Protein AF-A0A6C0CRV0-F1 (afdb_monomer_lite)

Sequence (173 aa):
MKLQSFLHDNVNLIEHYFCPTKHQINCSILQCGWTQLPKLPLHSFKNRLDQEIVEYCHRDLIYSYDCSNDAQRVYQKNWISDCINDAHYTVAFQEESLPIHRFPCTTEINEKRILNRIHYKINNRMFFIVEKEEDKWILYLKYQHVSNIDLDKMNEDWNQAFHQLSKTIYSSY

Radius of gyration: 16.4 Å; chains: 1; bounding box: 40×36×44 Å

Structure (mmCIF, N/CA/C/O backbone):
data_AF-A0A6C0CRV0-F1
#
_entry.id   AF-A0A6C0CRV0-F1
#
loop_
_atom_site.group_PDB
_atom_site.id
_atom_site.type_symbol
_atom_site.label_atom_id
_atom_site.label_alt_id
_atom_site.label_comp_id
_atom_site.label_asym_id
_atom_site.label_entity_id
_atom_site.label_seq_id
_atom_site.pdbx_PDB_ins_code
_atom_site.Cartn_x
_atom_site.Cartn_y
_atom_site.Cartn_z
_atom_site.occupancy
_atom_site.B_iso_or_equiv
_atom_site.auth_seq_id
_atom_site.auth_comp_id
_atom_site.auth_asym_id
_atom_site.auth_atom_id
_atom_site.pdbx_PDB_model_num
ATOM 1 N N . MET A 1 1 ? -0.071 -4.046 18.175 1.00 69.06 1 MET A N 1
ATOM 2 C CA . MET A 1 1 ? 0.433 -4.959 17.119 1.00 69.06 1 MET A CA 1
ATOM 3 C C . MET A 1 1 ? 1.943 -4.770 17.021 1.00 69.06 1 MET A C 1
ATOM 5 O O . MET A 1 1 ? 2.393 -3.647 17.195 1.00 69.06 1 MET A O 1
ATOM 9 N N . LYS A 1 2 ? 2.749 -5.817 16.808 1.00 75.75 2 LYS A N 1
ATOM 10 C CA . LYS A 1 2 ? 4.214 -5.656 16.715 1.00 75.75 2 LYS A CA 1
ATOM 11 C C . LYS A 1 2 ? 4.675 -5.829 15.271 1.00 75.75 2 LYS A C 1
ATOM 13 O O . LYS A 1 2 ? 4.527 -6.923 14.733 1.00 75.75 2 LYS A O 1
ATOM 18 N N . LEU A 1 3 ? 5.272 -4.795 14.674 1.00 80.06 3 LEU A N 1
ATOM 19 C CA . LEU A 1 3 ? 5.853 -4.875 13.326 1.00 80.06 3 LEU A CA 1
ATOM 20 C C . LEU A 1 3 ? 6.912 -5.973 13.244 1.00 80.06 3 LEU A C 1
ATOM 22 O O . LEU A 1 3 ? 6.945 -6.705 12.266 1.00 80.06 3 LEU A O 1
ATOM 26 N N . GLN A 1 4 ? 7.698 -6.146 14.312 1.00 80.69 4 GLN A N 1
ATOM 27 C CA . GLN A 1 4 ? 8.734 -7.182 14.433 1.00 80.69 4 GLN A CA 1
ATOM 28 C C . GLN A 1 4 ? 8.245 -8.588 14.063 1.00 80.69 4 GLN A C 1
ATOM 30 O O . GLN A 1 4 ? 9.016 -9.361 13.512 1.00 80.69 4 GLN A O 1
ATOM 35 N N . SER A 1 5 ? 6.973 -8.916 14.322 1.00 83.50 5 SER A N 1
ATOM 36 C CA . SER A 1 5 ? 6.428 -10.240 13.984 1.00 83.50 5 SER A CA 1
ATOM 37 C C . SER A 1 5 ? 6.319 -10.510 12.480 1.00 83.50 5 SER A C 1
ATOM 39 O O . SER A 1 5 ? 6.226 -11.665 12.089 1.00 83.50 5 SER A O 1
ATOM 41 N N . PHE A 1 6 ? 6.367 -9.462 11.655 1.00 82.81 6 PHE A N 1
ATOM 42 C CA . PHE A 1 6 ? 6.283 -9.530 10.195 1.00 82.81 6 PHE A CA 1
ATOM 43 C C . PHE A 1 6 ? 7.625 -9.261 9.509 1.00 82.81 6 PHE A C 1
ATOM 45 O O . PHE A 1 6 ? 7.722 -9.373 8.293 1.00 82.81 6 PHE A O 1
ATOM 52 N N . LEU A 1 7 ? 8.656 -8.874 10.262 1.00 82.56 7 LEU A N 1
ATOM 53 C CA . LEU A 1 7 ? 9.977 -8.569 9.722 1.00 82.56 7 LEU A CA 1
ATOM 54 C C . LEU A 1 7 ? 10.810 -9.852 9.664 1.00 82.56 7 LEU A C 1
ATOM 56 O O . LEU A 1 7 ? 11.630 -10.120 10.538 1.00 82.56 7 LEU A O 1
ATOM 60 N N . HIS A 1 8 ? 10.548 -10.660 8.639 1.00 75.88 8 HIS A N 1
ATOM 61 C CA . HIS A 1 8 ? 11.405 -11.774 8.232 1.00 75.88 8 HIS A CA 1
ATOM 62 C C . HIS A 1 8 ? 12.477 -11.300 7.240 1.00 75.88 8 HIS A C 1
ATOM 64 O O . HIS A 1 8 ? 12.409 -10.177 6.728 1.00 75.88 8 HIS A O 1
ATOM 70 N N . ASP A 1 9 ? 13.447 -12.166 6.933 1.00 70.12 9 ASP A N 1
ATOM 71 C CA . ASP A 1 9 ? 14.453 -11.890 5.907 1.00 70.12 9 ASP A CA 1
ATOM 72 C C . ASP A 1 9 ? 13.770 -11.492 4.584 1.00 70.12 9 ASP A C 1
ATOM 74 O O . ASP A 1 9 ? 12.866 -12.174 4.101 1.00 70.12 9 ASP A O 1
ATOM 78 N N . ASN A 1 10 ? 14.215 -10.371 4.007 1.00 85.12 10 ASN A N 1
ATOM 79 C CA . ASN A 1 10 ? 13.746 -9.763 2.750 1.00 85.12 10 ASN A CA 1
ATOM 80 C C . ASN A 1 10 ? 12.432 -8.958 2.789 1.00 85.12 10 ASN A C 1
ATOM 82 O O . ASN A 1 10 ? 12.078 -8.359 1.772 1.00 85.12 10 ASN A O 1
ATOM 86 N N . VAL A 1 11 ? 11.743 -8.849 3.930 1.00 92.06 11 VAL A N 1
ATOM 87 C CA . VAL A 1 11 ? 10.569 -7.962 4.042 1.00 92.06 11 VAL A CA 1
ATOM 88 C C . VAL A 1 11 ? 11.011 -6.500 4.035 1.00 92.06 11 VAL A C 1
ATOM 90 O O . VAL A 1 11 ? 11.769 -6.057 4.899 1.00 92.06 11 VAL A O 1
ATOM 93 N N . ASN A 1 12 ? 10.500 -5.717 3.086 1.00 94.12 12 ASN A N 1
ATOM 94 C CA . ASN A 1 12 ? 10.765 -4.276 3.004 1.00 94.12 12 ASN A CA 1
ATOM 95 C C . ASN A 1 12 ? 9.489 -3.418 2.958 1.00 94.12 12 ASN A C 1
ATOM 97 O O . ASN A 1 12 ? 9.569 -2.189 3.029 1.00 94.12 12 ASN A O 1
ATOM 101 N N . LEU A 1 13 ? 8.317 -4.051 2.895 1.00 95.50 13 LEU A N 1
ATOM 102 C CA . LEU A 1 13 ? 7.025 -3.387 2.850 1.00 95.50 13 LEU A CA 1
ATOM 103 C C . LEU A 1 13 ? 6.013 -4.140 3.715 1.00 95.50 13 LEU A C 1
ATOM 105 O O . LEU A 1 13 ? 5.835 -5.343 3.565 1.00 95.50 13 LEU A O 1
ATOM 109 N N . ILE A 1 14 ? 5.320 -3.415 4.590 1.0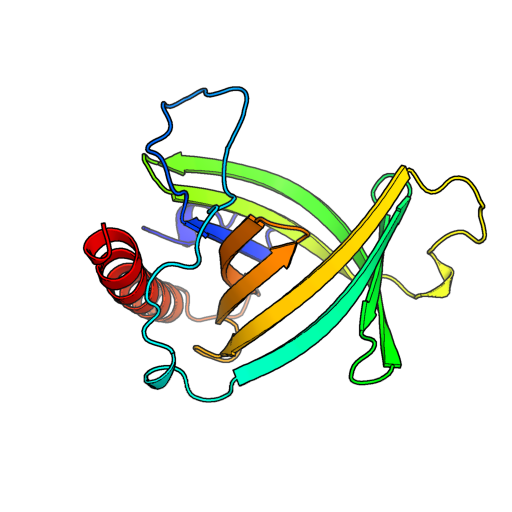0 95.69 14 ILE A N 1
ATOM 110 C CA . ILE A 1 14 ? 4.168 -3.919 5.342 1.00 95.69 14 ILE A CA 1
ATOM 111 C C . ILE A 1 14 ? 2.961 -3.036 5.024 1.00 95.69 14 ILE A C 1
ATOM 113 O O . ILE A 1 14 ? 3.038 -1.810 5.135 1.00 95.69 14 ILE A O 1
ATOM 117 N N . GLU A 1 15 ? 1.848 -3.658 4.651 1.00 95.88 15 GLU A N 1
ATOM 118 C CA . GLU A 1 15 ? 0.558 -3.007 4.422 1.00 95.88 15 GLU A CA 1
ATOM 119 C C . GLU A 1 15 ? -0.460 -3.565 5.427 1.00 95.88 15 GLU A C 1
ATOM 121 O O . GLU A 1 15 ? -0.607 -4.774 5.581 1.00 95.88 15 GLU A O 1
ATOM 126 N N . HIS A 1 16 ? -1.133 -2.683 6.162 1.00 95.06 16 HIS A N 1
ATOM 127 C CA . HIS A 1 16 ? -2.114 -3.042 7.181 1.00 95.06 16 HIS A CA 1
ATOM 128 C C . HIS A 1 16 ? -3.456 -2.387 6.883 1.00 95.06 16 HIS A C 1
ATOM 130 O O . HIS A 1 16 ? -3.629 -1.185 7.083 1.00 95.06 16 HIS A O 1
ATOM 136 N N . TYR A 1 17 ? -4.398 -3.189 6.413 1.00 94.81 17 TYR A N 1
ATOM 137 C CA . TYR A 1 17 ? -5.719 -2.798 5.961 1.00 94.81 17 TYR A CA 1
ATOM 138 C C . TYR A 1 17 ? -6.727 -2.747 7.108 1.00 94.81 17 TYR A C 1
ATOM 140 O O . TYR A 1 17 ? -6.767 -3.626 7.973 1.00 94.81 17 TYR A O 1
ATOM 148 N N . PHE A 1 18 ? -7.578 -1.724 7.069 1.00 93.00 18 PHE A N 1
ATOM 149 C CA . PHE A 1 18 ? -8.762 -1.600 7.915 1.00 93.00 18 PHE A CA 1
ATOM 150 C C . PHE A 1 18 ? -9.968 -2.114 7.128 1.00 93.00 18 PHE A C 1
ATOM 152 O O . PHE A 1 18 ? -10.341 -1.517 6.117 1.00 93.00 18 PHE A O 1
ATOM 159 N N . CYS A 1 19 ? -10.566 -3.217 7.567 1.00 91.88 19 CYS A N 1
ATOM 160 C CA . CYS A 1 19 ? -11.662 -3.882 6.870 1.00 91.88 19 CYS A CA 1
ATOM 161 C C . CYS A 1 19 ? -13.026 -3.451 7.444 1.00 91.88 19 CYS A C 1
ATOM 163 O O . CYS A 1 19 ? -13.152 -3.286 8.655 1.00 91.88 19 CYS A O 1
ATOM 165 N N . PRO A 1 20 ? -14.079 -3.323 6.616 1.00 87.94 20 PRO A N 1
ATOM 166 C CA . PRO A 1 20 ? -15.415 -2.938 7.084 1.00 87.94 20 PRO A CA 1
ATOM 167 C C . PRO A 1 20 ? -16.071 -3.990 7.985 1.00 87.94 20 PRO A C 1
ATOM 169 O O . PRO A 1 20 ? -16.903 -3.665 8.829 1.00 87.94 20 PRO A O 1
ATOM 172 N N . THR A 1 21 ? -15.720 -5.260 7.792 1.00 84.00 21 THR A N 1
ATOM 173 C CA . THR A 1 21 ? -16.310 -6.394 8.499 1.00 84.00 21 THR A CA 1
ATOM 174 C C . THR A 1 21 ? -15.242 -7.182 9.228 1.00 84.00 21 THR A C 1
ATOM 176 O O . THR A 1 21 ? -14.108 -7.303 8.765 1.00 84.00 21 THR A O 1
ATOM 179 N N . LYS A 1 22 ? -15.639 -7.767 10.356 1.00 81.25 22 LYS A N 1
ATOM 180 C CA . LYS A 1 22 ? -14.827 -8.736 11.083 1.00 81.25 22 LYS A CA 1
ATOM 181 C C . LYS A 1 22 ? -14.679 -10.000 10.245 1.00 81.25 22 LYS A C 1
ATOM 183 O O . LYS A 1 22 ? -15.679 -10.579 9.821 1.00 81.25 22 LYS A O 1
ATOM 188 N N . HIS A 1 23 ? -13.444 -10.425 10.037 1.00 75.75 23 HIS A N 1
ATOM 189 C CA . HIS A 1 23 ? -13.110 -11.643 9.318 1.00 75.75 23 HIS A CA 1
ATOM 190 C C . HIS A 1 23 ? -12.762 -12.753 10.302 1.00 75.75 23 HIS A C 1
ATOM 192 O O . HIS A 1 23 ? -12.090 -12.535 11.312 1.00 75.75 23 HIS A O 1
ATOM 198 N N . GLN A 1 24 ? -13.230 -13.963 10.004 1.00 65.25 24 GLN A N 1
ATOM 199 C CA . GLN A 1 24 ? -12.800 -15.151 10.731 1.00 65.25 24 GLN A CA 1
ATOM 200 C C . GLN A 1 24 ? -11.399 -15.566 10.275 1.00 65.25 24 GLN A C 1
ATOM 202 O O . GLN A 1 24 ? -11.019 -15.391 9.114 1.00 65.25 24 GLN A O 1
ATOM 207 N N . ILE A 1 25 ? -10.646 -16.154 11.202 1.00 62.62 25 ILE A N 1
ATOM 208 C CA . ILE A 1 25 ? -9.371 -16.809 10.906 1.00 62.62 25 ILE A CA 1
ATOM 209 C C . ILE A 1 25 ? -9.658 -17.915 9.870 1.00 62.62 25 ILE A C 1
ATOM 211 O O . ILE A 1 25 ? -10.540 -18.740 10.100 1.00 62.62 25 ILE A O 1
ATOM 215 N N . ASN A 1 26 ? -8.932 -17.916 8.744 1.00 61.72 26 ASN A N 1
ATOM 216 C CA . ASN A 1 26 ? -9.095 -18.806 7.575 1.00 61.72 26 ASN A CA 1
ATOM 217 C C . ASN A 1 26 ? -10.224 -18.463 6.579 1.00 61.72 26 ASN A C 1
ATOM 219 O O . ASN A 1 26 ? -10.695 -19.345 5.858 1.00 61.72 26 ASN A O 1
ATOM 223 N N . CYS A 1 27 ? -10.653 -17.201 6.486 1.00 61.59 27 CYS A N 1
ATOM 224 C CA . CYS A 1 27 ? -11.553 -16.789 5.406 1.00 61.59 27 CYS A CA 1
ATOM 225 C C . CYS A 1 27 ? -10.855 -16.861 4.034 1.00 61.59 27 CYS A C 1
ATOM 227 O O . CYS A 1 27 ? -9.779 -16.297 3.853 1.00 61.59 27 CYS A O 1
ATOM 229 N N . SER A 1 28 ? -11.484 -17.512 3.051 1.00 63.50 28 SER A N 1
ATOM 230 C CA . SER A 1 28 ? -10.954 -17.619 1.680 1.00 63.50 28 SER A CA 1
ATOM 231 C C . SER A 1 28 ? -11.098 -16.326 0.870 1.00 63.50 28 SER A C 1
ATOM 233 O O . SER A 1 28 ? -10.444 -16.171 -0.156 1.00 63.50 28 SER A O 1
ATOM 235 N N . ILE A 1 29 ? -11.981 -15.417 1.299 1.00 72.19 29 ILE A N 1
ATOM 236 C CA . ILE A 1 29 ? -12.277 -14.158 0.609 1.00 72.19 29 ILE A CA 1
ATOM 237 C C . ILE A 1 29 ? -12.185 -13.017 1.619 1.00 72.19 29 ILE A C 1
ATOM 239 O O . ILE A 1 29 ? -12.965 -12.942 2.566 1.00 72.19 29 ILE A O 1
ATOM 243 N N . LEU A 1 30 ? -11.244 -12.104 1.395 1.00 75.88 30 LEU A N 1
ATOM 244 C CA . LEU A 1 30 ? -11.066 -10.913 2.217 1.00 75.88 30 LEU A CA 1
ATOM 245 C C . LEU A 1 30 ? -11.752 -9.714 1.567 1.00 75.88 30 LEU A C 1
ATOM 247 O O . LEU A 1 30 ? -11.371 -9.261 0.489 1.00 75.88 30 LEU A O 1
ATOM 251 N N . GLN A 1 31 ? -12.756 -9.167 2.250 1.00 79.56 31 GLN A N 1
ATOM 252 C CA . GLN A 1 31 ? -13.355 -7.893 1.869 1.00 79.56 31 GLN A CA 1
ATOM 253 C C . GLN A 1 31 ? -12.654 -6.753 2.613 1.00 79.56 31 GLN A C 1
ATOM 255 O O . GLN A 1 31 ? -12.898 -6.527 3.799 1.00 79.56 31 GLN A O 1
ATOM 260 N N . CYS A 1 32 ? -11.799 -6.022 1.897 1.00 84.81 32 CYS A N 1
ATOM 261 C CA . CYS A 1 32 ? -11.110 -4.830 2.411 1.00 84.81 32 CYS A CA 1
ATOM 262 C C . CYS A 1 32 ? -11.777 -3.512 1.978 1.00 84.81 32 CYS A C 1
ATOM 264 O O . 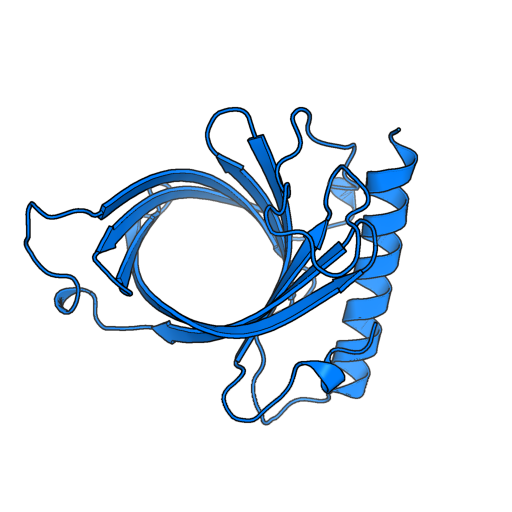CYS A 1 32 ? -11.494 -2.465 2.552 1.00 84.81 32 CYS A O 1
ATOM 266 N N . GLY A 1 33 ? -12.654 -3.557 0.970 1.00 88.56 33 GLY A N 1
ATOM 267 C CA . GLY A 1 33 ? -13.293 -2.373 0.397 1.00 88.56 33 GLY A CA 1
ATOM 268 C C . GLY A 1 33 ? -14.525 -1.914 1.177 1.00 88.56 33 GLY A C 1
ATOM 269 O O . GLY A 1 33 ? -15.481 -2.676 1.345 1.00 88.56 33 GLY A O 1
ATOM 270 N N . TRP A 1 34 ? -14.520 -0.650 1.589 1.00 90.94 34 TRP A N 1
ATOM 271 C CA . TRP A 1 34 ? -15.651 0.062 2.171 1.00 90.94 34 TRP A CA 1
ATOM 272 C C . TRP A 1 34 ? -16.521 0.663 1.068 1.00 90.94 34 TRP A C 1
ATOM 274 O O . TRP A 1 34 ? -16.013 1.280 0.135 1.00 90.94 34 TRP A O 1
ATOM 284 N N . THR A 1 35 ? -17.839 0.533 1.188 1.00 90.44 35 THR A N 1
ATOM 285 C CA . THR A 1 35 ? -18.798 1.154 0.255 1.00 90.44 35 THR A CA 1
ATOM 286 C C . THR A 1 35 ? -18.930 2.661 0.473 1.00 90.44 35 THR A C 1
ATOM 288 O O . THR A 1 35 ? -19.219 3.410 -0.453 1.00 90.44 35 THR A O 1
ATOM 291 N N . GLN A 1 36 ? -18.695 3.124 1.701 1.00 88.56 36 GLN A N 1
ATOM 292 C CA . GLN A 1 36 ? -18.665 4.537 2.062 1.00 88.56 36 GLN A CA 1
ATOM 293 C C . GLN A 1 36 ? -17.370 4.841 2.800 1.00 88.56 36 GLN A C 1
ATOM 295 O O . GLN A 1 36 ? -16.961 4.071 3.669 1.00 88.56 36 GLN A O 1
ATOM 300 N N . LEU A 1 37 ? -16.752 5.978 2.477 1.00 87.50 37 LEU A N 1
ATOM 301 C CA . LEU A 1 37 ? -15.559 6.443 3.171 1.00 87.50 37 LEU A CA 1
ATOM 302 C C . LEU A 1 37 ? -15.909 6.733 4.645 1.00 87.50 37 LEU A C 1
ATOM 304 O O . LEU A 1 37 ? -16.731 7.618 4.902 1.00 87.50 37 LEU A O 1
ATOM 308 N N . PRO A 1 38 ? -15.306 6.026 5.619 1.00 84.75 38 PRO A N 1
ATOM 309 C CA . PRO A 1 38 ? -15.465 6.330 7.039 1.00 84.75 38 PRO A CA 1
ATOM 310 C C . PRO A 1 38 ? -15.031 7.765 7.347 1.00 84.75 38 PRO A C 1
ATOM 312 O O . PRO A 1 38 ? -14.240 8.355 6.607 1.00 84.75 38 PRO A O 1
ATOM 315 N N . LYS A 1 39 ? -15.484 8.346 8.466 1.00 83.25 39 LYS A N 1
ATOM 316 C CA . LYS A 1 39 ? -14.942 9.648 8.877 1.00 83.25 39 LYS A CA 1
ATOM 317 C C . LYS A 1 39 ? -13.477 9.456 9.242 1.00 83.25 39 LYS A C 1
ATOM 319 O O . LYS A 1 39 ? -13.137 8.669 10.120 1.00 83.25 39 LYS A O 1
ATOM 324 N N . LEU A 1 40 ? -12.610 10.189 8.558 1.00 83.00 40 LEU A N 1
ATOM 325 C CA . LEU A 1 40 ? -11.174 10.141 8.781 1.00 83.00 40 LEU A CA 1
ATOM 326 C C . LEU A 1 40 ? -10.717 11.410 9.508 1.00 83.00 40 LEU A C 1
ATOM 328 O O . LEU A 1 40 ? -11.253 12.494 9.250 1.00 83.00 40 LEU A O 1
ATOM 332 N N . PRO A 1 41 ? -9.694 11.332 10.375 1.00 71.44 41 PRO A N 1
ATOM 333 C CA . PRO A 1 41 ? -9.135 12.501 11.040 1.00 71.44 41 PRO A CA 1
ATOM 334 C C . PRO A 1 41 ? -8.196 13.253 10.080 1.00 71.44 41 PRO A C 1
ATOM 336 O O . PRO A 1 41 ? -7.021 13.456 10.368 1.00 71.44 41 PRO A O 1
ATOM 339 N N . LEU A 1 42 ? -8.707 13.662 8.913 1.00 68.88 42 LEU A N 1
ATOM 340 C CA . LEU A 1 42 ? -7.915 14.208 7.802 1.00 68.88 42 LEU A CA 1
ATOM 341 C C . LEU A 1 42 ? -7.079 15.429 8.201 1.00 68.88 42 LEU A C 1
ATOM 343 O O . LEU A 1 42 ? -5.965 15.607 7.725 1.00 68.88 42 LEU A O 1
ATOM 347 N N . HIS A 1 43 ? -7.602 16.239 9.120 1.00 67.25 43 HIS A N 1
ATOM 348 C CA . HIS A 1 43 ? -6.950 17.437 9.648 1.00 67.25 43 HIS A CA 1
ATOM 349 C C . HIS A 1 43 ? -5.764 17.133 10.582 1.00 67.25 43 HIS A C 1
ATOM 351 O O . HIS A 1 43 ? -4.973 18.027 10.869 1.00 67.25 43 HIS A O 1
ATOM 357 N N . SER A 1 44 ? -5.632 15.896 11.070 1.00 67.00 44 SER A N 1
ATOM 358 C CA . SER A 1 44 ? -4.530 15.491 11.952 1.00 67.00 44 SER A CA 1
ATOM 359 C C . SER A 1 44 ? -3.248 15.151 11.188 1.00 67.00 44 SER A C 1
ATOM 361 O O . SER A 1 44 ? -2.167 15.159 11.777 1.00 67.00 44 SER A O 1
ATOM 363 N N . PHE A 1 45 ? -3.338 14.872 9.885 1.00 71.31 45 PHE A N 1
ATOM 364 C CA . PHE A 1 45 ? -2.185 14.488 9.079 1.00 71.31 45 PHE A CA 1
ATOM 365 C C . PHE A 1 45 ? -1.592 15.691 8.348 1.00 71.31 45 PHE A C 1
ATOM 367 O O . PHE A 1 45 ? -2.257 16.372 7.569 1.00 71.31 45 PHE A O 1
ATOM 374 N N . LYS A 1 46 ? -0.304 15.942 8.590 1.00 66.25 46 LYS A N 1
ATOM 375 C CA . LYS A 1 46 ? 0.468 16.967 7.885 1.00 66.25 46 LYS A CA 1
ATOM 376 C C . LYS A 1 46 ? 1.038 16.331 6.615 1.00 66.25 46 LYS A C 1
ATOM 378 O O . LYS A 1 46 ? 1.681 15.291 6.699 1.00 66.25 46 LYS A O 1
ATOM 383 N N . ASN A 1 47 ? 0.862 16.980 5.466 1.00 81.31 47 ASN A N 1
ATOM 384 C CA . ASN A 1 47 ? 1.320 16.532 4.138 1.00 81.31 47 ASN A CA 1
ATOM 385 C C . ASN A 1 47 ? 0.420 15.462 3.499 1.00 81.31 47 ASN A C 1
ATOM 387 O O . ASN A 1 47 ? 0.732 14.269 3.493 1.00 81.31 47 ASN A O 1
ATOM 391 N N . ARG A 1 48 ? -0.698 15.944 2.949 1.00 89.06 48 ARG A N 1
ATOM 392 C CA . ARG A 1 48 ? -1.565 15.218 2.023 1.00 89.06 48 ARG A CA 1
ATOM 393 C C . ARG A 1 48 ? -0.966 15.288 0.617 1.00 89.06 48 ARG A C 1
ATOM 395 O O . ARG A 1 48 ? -0.636 16.382 0.164 1.00 89.06 48 ARG A O 1
ATOM 402 N N . LEU A 1 49 ? -0.856 14.146 -0.050 1.00 90.69 49 LEU A N 1
ATOM 403 C CA . LEU A 1 49 ? -0.504 14.050 -1.464 1.00 90.69 49 LEU A CA 1
ATOM 404 C C . LEU A 1 49 ? -1.597 13.258 -2.179 1.00 90.69 49 LEU A C 1
ATOM 406 O O . LEU A 1 49 ? -1.840 12.106 -1.829 1.00 90.69 49 LEU A O 1
ATOM 410 N N . ASP A 1 50 ? -2.236 13.890 -3.155 1.00 92.06 50 ASP A N 1
ATOM 411 C CA . ASP A 1 50 ? -3.270 13.279 -3.986 1.00 92.06 50 ASP A CA 1
ATOM 412 C C . ASP A 1 50 ? -2.642 12.812 -5.300 1.00 92.06 50 ASP A C 1
ATOM 414 O O . ASP A 1 50 ? -1.822 13.528 -5.875 1.00 92.06 50 ASP A O 1
ATOM 418 N N . GLN A 1 51 ? -3.012 11.615 -5.746 1.00 93.94 51 GLN A N 1
ATOM 419 C CA . GLN A 1 51 ? -2.520 11.005 -6.976 1.00 93.94 51 GLN A CA 1
ATOM 420 C C . GLN A 1 51 ? -3.671 10.349 -7.733 1.00 93.94 51 GLN A C 1
ATOM 422 O O . GLN A 1 51 ? -4.510 9.656 -7.148 1.00 93.94 51 GLN A O 1
ATOM 427 N N . GLU A 1 52 ? -3.660 10.522 -9.046 1.00 95.69 52 GLU A N 1
ATOM 428 C CA . GLU A 1 52 ? -4.498 9.781 -9.983 1.00 95.69 52 GLU A CA 1
ATOM 429 C C . GLU A 1 52 ? -3.608 8.761 -10.689 1.00 95.69 52 GLU A C 1
ATOM 431 O O . GLU A 1 52 ? -2.704 9.133 -11.434 1.00 95.69 52 GLU A O 1
ATOM 436 N N . ILE A 1 53 ? -3.818 7.477 -10.407 1.00 96.50 53 ILE A N 1
ATOM 437 C CA . ILE A 1 53 ? -2.902 6.412 -10.814 1.00 96.50 53 ILE A CA 1
ATOM 438 C C . ILE A 1 53 ? -3.610 5.455 -11.764 1.00 96.50 53 ILE A C 1
ATOM 440 O O . ILE A 1 53 ? -4.720 4.987 -11.499 1.00 96.50 53 ILE A O 1
ATOM 444 N N . VAL A 1 54 ? -2.917 5.111 -12.846 1.00 96.31 54 VAL A N 1
ATOM 445 C CA . VAL A 1 54 ? -3.278 4.005 -13.731 1.00 96.31 54 VAL A CA 1
ATOM 446 C C . VAL A 1 54 ? -2.222 2.915 -13.599 1.00 96.31 54 VAL A C 1
ATOM 448 O O . VAL A 1 54 ? -1.045 3.148 -13.885 1.00 96.31 54 VAL A O 1
ATOM 451 N N . GLU A 1 55 ? -2.641 1.724 -13.178 1.00 95.94 55 GLU A N 1
ATOM 452 C CA . GLU A 1 55 ? -1.778 0.548 -13.083 1.00 95.94 55 GLU A CA 1
ATOM 453 C C . GLU A 1 55 ? -2.126 -0.475 -14.172 1.00 95.94 55 GLU A C 1
ATOM 455 O O . GLU A 1 55 ? -3.296 -0.709 -14.483 1.00 95.94 55 GLU A O 1
ATOM 460 N N . TYR A 1 56 ? -1.096 -1.092 -14.745 1.00 95.69 56 TYR A N 1
ATOM 461 C CA . TYR A 1 56 ? -1.198 -2.212 -15.674 1.00 95.69 56 TYR A CA 1
ATOM 462 C C . TYR A 1 56 ? -0.436 -3.398 -15.091 1.00 95.69 56 TYR A C 1
ATOM 464 O O . TYR A 1 56 ? 0.758 -3.292 -14.799 1.00 95.69 56 TYR A O 1
ATOM 472 N N . CYS A 1 57 ? -1.119 -4.529 -14.948 1.00 94.06 57 CYS A N 1
ATOM 473 C CA . CYS A 1 57 ? -0.549 -5.756 -14.410 1.00 94.06 57 CYS A CA 1
ATOM 474 C C . CYS A 1 57 ? -0.222 -6.723 -15.552 1.00 94.06 57 CYS A C 1
ATOM 476 O O . CYS A 1 57 ? -1.074 -7.019 -16.398 1.00 94.06 57 CYS A O 1
ATOM 478 N N . HIS A 1 58 ? 1.003 -7.244 -15.557 1.00 93.69 58 HIS A N 1
ATOM 479 C CA . HIS A 1 58 ? 1.421 -8.334 -16.430 1.00 93.69 58 HIS A CA 1
ATOM 480 C C . HIS A 1 58 ? 2.204 -9.368 -15.619 1.00 93.69 58 HIS A C 1
ATOM 482 O O . HIS A 1 58 ? 3.360 -9.136 -15.255 1.00 93.69 58 HIS A O 1
ATOM 488 N N . ARG A 1 59 ? 1.584 -10.525 -15.364 1.00 90.81 59 ARG A N 1
ATOM 489 C CA . ARG A 1 59 ? 2.083 -11.552 -14.435 1.00 90.81 59 ARG A CA 1
ATOM 490 C C . ARG A 1 59 ? 2.378 -10.916 -13.070 1.00 90.81 59 ARG A C 1
ATOM 492 O O . ARG A 1 59 ? 1.473 -10.340 -12.478 1.00 90.81 59 ARG A O 1
ATOM 499 N N . ASP A 1 60 ? 3.631 -10.957 -12.625 1.00 91.44 60 ASP A N 1
ATOM 500 C CA . ASP A 1 60 ? 4.068 -10.424 -11.328 1.00 91.44 60 ASP A CA 1
ATOM 501 C C . ASP A 1 60 ? 4.542 -8.958 -11.407 1.00 91.44 60 ASP A C 1
ATOM 503 O O . ASP A 1 60 ? 4.945 -8.369 -10.402 1.00 91.44 60 ASP A O 1
ATOM 507 N N . LEU A 1 61 ? 4.519 -8.357 -12.605 1.00 94.62 61 LEU A N 1
ATOM 508 C CA . LEU A 1 61 ? 4.943 -6.980 -12.834 1.00 94.62 61 LEU A CA 1
ATOM 509 C C . LEU A 1 61 ? 3.756 -6.025 -12.808 1.00 94.62 61 LEU A C 1
ATOM 511 O O . LEU A 1 61 ? 2.744 -6.239 -13.477 1.00 94.62 61 LEU A O 1
ATOM 515 N N . ILE A 1 62 ? 3.952 -4.908 -12.119 1.00 96.12 62 ILE A N 1
ATOM 516 C CA . ILE A 1 62 ? 3.015 -3.796 -12.066 1.00 96.12 62 ILE A CA 1
ATOM 517 C C . ILE A 1 62 ? 3.716 -2.574 -12.652 1.00 96.12 62 ILE A C 1
ATOM 519 O O . ILE A 1 62 ? 4.734 -2.109 -12.132 1.00 96.12 62 ILE A O 1
ATOM 523 N N . TYR A 1 63 ? 3.172 -2.053 -13.747 1.00 96.62 63 TYR A N 1
ATOM 524 C CA . TYR A 1 63 ? 3.511 -0.729 -14.253 1.00 96.62 63 TYR A CA 1
ATOM 525 C C . TYR A 1 63 ? 2.504 0.269 -13.696 1.00 96.62 63 TYR A C 1
ATOM 527 O O . TYR A 1 63 ? 1.307 0.114 -13.902 1.00 96.62 63 TYR A O 1
ATOM 535 N N . SER A 1 64 ? 2.989 1.299 -13.016 1.00 96.88 64 SER A N 1
ATOM 536 C CA . SER A 1 64 ? 2.188 2.382 -12.453 1.00 96.88 64 SER A CA 1
ATOM 537 C C . SER A 1 64 ? 2.557 3.690 -13.132 1.00 96.88 64 SER A C 1
ATOM 539 O O . SER A 1 64 ? 3.736 4.052 -13.197 1.00 96.88 64 SER A O 1
ATOM 541 N N . TYR A 1 65 ? 1.540 4.426 -13.563 1.00 96.81 65 TYR A N 1
ATOM 542 C CA . TYR A 1 65 ? 1.660 5.786 -14.068 1.00 96.81 65 TYR A CA 1
ATOM 543 C C . TYR A 1 65 ? 0.805 6.729 -13.228 1.00 96.81 65 TYR A C 1
ATOM 545 O O . TYR A 1 65 ? -0.391 6.498 -13.065 1.00 96.81 65 TYR A O 1
ATOM 553 N N . ASP A 1 66 ? 1.438 7.759 -12.679 1.00 96.00 66 ASP A N 1
ATOM 554 C CA . ASP A 1 66 ? 0.782 8.831 -11.936 1.00 96.00 66 ASP A CA 1
ATOM 555 C C . ASP A 1 66 ? 0.469 9.988 -12.895 1.00 96.00 66 ASP A C 1
ATOM 557 O O . ASP A 1 66 ? 1.360 10.726 -13.321 1.00 96.00 66 ASP A O 1
ATOM 561 N N . CYS A 1 67 ? -0.810 10.156 -13.224 1.00 94.12 67 CYS A N 1
ATOM 562 C CA . CYS A 1 67 ? -1.303 11.210 -14.108 1.00 94.12 67 CYS A CA 1
ATOM 563 C C . CYS A 1 67 ? -1.141 12.616 -13.507 1.00 94.12 67 CYS A C 1
ATOM 565 O O . CYS A 1 67 ? -1.277 13.604 -14.223 1.00 94.12 67 CYS A O 1
ATOM 567 N N . SER A 1 68 ? -0.874 12.738 -12.200 1.00 91.75 68 SER A N 1
ATOM 568 C CA . SER A 1 68 ? -0.750 14.041 -11.533 1.00 91.75 68 SER A CA 1
ATOM 569 C C . SER A 1 68 ? 0.622 14.692 -11.731 1.00 91.75 68 SER A C 1
ATOM 571 O O . SER A 1 68 ? 0.751 15.906 -11.575 1.00 91.75 68 SER A O 1
ATOM 573 N N . ASN A 1 69 ? 1.659 13.908 -12.036 1.00 92.44 69 ASN A N 1
ATOM 574 C CA . ASN A 1 69 ? 3.041 14.395 -12.152 1.00 92.44 69 ASN A CA 1
ATOM 575 C C . ASN A 1 69 ? 3.872 13.681 -13.235 1.00 92.44 69 ASN A C 1
ATOM 577 O O . ASN A 1 69 ? 5.094 13.835 -13.256 1.00 92.44 69 ASN A O 1
ATOM 581 N N . ASP A 1 70 ? 3.228 12.889 -14.093 1.00 93.00 70 ASP A N 1
ATOM 582 C CA . ASP A 1 70 ? 3.847 12.075 -15.143 1.00 93.00 70 ASP A CA 1
ATOM 583 C C . ASP A 1 70 ? 4.880 11.045 -14.650 1.00 93.00 70 ASP A C 1
ATOM 585 O O . ASP A 1 70 ? 5.677 10.519 -15.437 1.00 93.00 70 ASP A O 1
ATOM 589 N N . ALA A 1 71 ? 4.883 10.713 -13.356 1.00 94.75 71 ALA A N 1
ATOM 590 C CA . ALA A 1 71 ? 5.808 9.732 -12.815 1.00 94.75 71 ALA A CA 1
ATOM 591 C C . ALA A 1 71 ? 5.439 8.318 -13.272 1.00 94.75 71 ALA A C 1
ATOM 593 O O . ALA A 1 71 ? 4.285 7.888 -13.236 1.00 94.75 71 ALA A O 1
ATOM 594 N N . GLN A 1 72 ? 6.466 7.565 -13.656 1.00 95.38 72 GLN A N 1
ATOM 595 C CA . GLN A 1 72 ? 6.355 6.177 -14.085 1.00 95.38 72 GLN A CA 1
ATOM 596 C C . GLN A 1 72 ? 7.186 5.295 -13.165 1.00 95.38 72 GLN A C 1
ATOM 598 O O . GLN A 1 72 ? 8.324 5.628 -12.817 1.00 95.38 72 GLN A O 1
ATOM 603 N N . ARG A 1 73 ? 6.636 4.143 -12.791 1.00 96.19 73 ARG A N 1
ATOM 604 C CA . ARG A 1 73 ? 7.346 3.140 -11.999 1.00 96.19 73 ARG A CA 1
ATOM 605 C C . ARG A 1 73 ? 6.946 1.747 -12.446 1.00 96.19 73 ARG A C 1
ATOM 607 O O . ARG A 1 73 ? 5.770 1.473 -12.645 1.00 96.19 73 ARG A O 1
ATOM 614 N N . VAL A 1 74 ? 7.927 0.854 -12.513 1.00 97.38 74 VAL A N 1
ATOM 615 C CA . VAL A 1 74 ? 7.691 -0.587 -12.614 1.00 97.38 74 VAL A CA 1
ATOM 616 C C . VAL A 1 74 ? 8.165 -1.234 -11.331 1.00 97.38 74 VAL A C 1
ATOM 618 O O . VAL A 1 74 ? 9.231 -0.894 -10.810 1.00 97.38 74 VAL A O 1
ATOM 621 N N . TYR A 1 75 ? 7.358 -2.132 -10.792 1.00 97.00 75 TYR A N 1
ATOM 622 C CA . TYR A 1 75 ? 7.701 -2.859 -9.585 1.00 97.00 75 TYR A CA 1
ATOM 623 C C . TYR A 1 75 ? 7.049 -4.239 -9.566 1.00 97.00 75 TYR A C 1
ATOM 625 O O . TYR A 1 75 ? 6.101 -4.502 -10.301 1.00 97.00 75 TYR A O 1
ATOM 633 N N . GLN A 1 76 ? 7.580 -5.110 -8.719 1.00 95.75 76 GLN A N 1
ATOM 634 C CA . GLN A 1 76 ? 6.974 -6.391 -8.368 1.00 95.75 76 GLN A CA 1
ATOM 635 C C . GLN A 1 76 ? 6.797 -6.465 -6.854 1.00 95.75 76 GLN A C 1
ATOM 637 O O . GLN A 1 76 ? 7.605 -5.905 -6.105 1.00 95.75 76 GLN A O 1
ATOM 642 N N . LYS A 1 77 ? 5.734 -7.134 -6.404 1.00 94.44 77 LYS A N 1
ATOM 643 C CA . LYS A 1 77 ? 5.446 -7.372 -4.986 1.00 94.44 77 LYS A CA 1
ATOM 644 C C . LYS A 1 77 ? 5.393 -8.874 -4.736 1.00 94.44 77 LYS A C 1
ATOM 646 O O . LYS A 1 77 ? 4.410 -9.523 -5.075 1.00 94.44 77 LYS A O 1
ATOM 651 N N . ASN A 1 78 ? 6.427 -9.407 -4.094 1.00 93.12 78 ASN A N 1
ATOM 652 C CA . ASN A 1 78 ? 6.442 -10.799 -3.661 1.00 93.12 78 ASN A CA 1
ATOM 653 C C . ASN A 1 78 ? 5.804 -10.891 -2.278 1.00 93.12 78 ASN A C 1
ATOM 655 O O . ASN A 1 78 ? 6.303 -10.303 -1.316 1.00 93.12 78 ASN A O 1
ATOM 659 N N . TRP A 1 79 ? 4.687 -11.604 -2.192 1.00 91.56 79 TRP A N 1
ATOM 660 C CA . TRP A 1 79 ? 4.009 -11.889 -0.933 1.00 91.56 79 TRP A CA 1
ATOM 661 C C . TRP A 1 79 ? 4.856 -12.839 -0.078 1.00 91.56 79 TRP A C 1
ATOM 663 O O . TRP A 1 79 ? 5.274 -13.891 -0.560 1.00 91.56 79 TRP A O 1
ATOM 673 N N . ILE A 1 80 ? 5.131 -12.456 1.172 1.00 93.06 80 ILE A N 1
ATOM 674 C CA . ILE A 1 80 ? 5.947 -13.253 2.105 1.00 93.06 80 ILE A CA 1
ATOM 675 C C . ILE A 1 80 ? 5.068 -13.885 3.177 1.00 93.06 80 ILE A C 1
ATOM 677 O O . ILE A 1 80 ? 5.167 -15.081 3.444 1.00 93.06 80 ILE A O 1
ATOM 681 N N . SER A 1 81 ? 4.236 -13.073 3.820 1.00 91.06 81 SER A N 1
ATOM 682 C CA . SER A 1 81 ? 3.340 -13.530 4.872 1.00 91.06 81 SER A CA 1
ATOM 683 C C . SER A 1 81 ? 2.172 -12.576 5.045 1.00 91.06 81 SER A C 1
ATOM 685 O O . SER A 1 81 ? 2.232 -11.401 4.671 1.00 91.06 81 SER A O 1
ATOM 687 N N . ASP A 1 82 ? 1.105 -13.077 5.651 1.00 91.06 82 ASP A N 1
ATOM 688 C CA . ASP A 1 82 ? -0.024 -12.271 6.066 1.00 91.06 82 ASP A CA 1
ATOM 689 C C . ASP A 1 82 ? -0.591 -12.721 7.414 1.00 91.06 82 ASP A C 1
ATOM 691 O O . ASP A 1 82 ? -0.191 -13.723 8.010 1.00 91.06 82 ASP A O 1
ATOM 695 N N . CYS A 1 83 ? -1.485 -11.901 7.951 1.00 89.38 83 CYS A N 1
ATOM 696 C CA . CYS A 1 83 ? -2.216 -12.198 9.166 1.00 89.38 83 CYS A CA 1
ATOM 697 C C . CYS A 1 83 ? -3.558 -11.472 9.151 1.00 89.38 83 CYS A C 1
ATOM 699 O O . CYS A 1 83 ? -3.629 -10.264 8.900 1.00 89.38 83 CYS A O 1
ATOM 701 N N . ILE A 1 84 ? -4.618 -12.210 9.468 1.00 87.75 84 ILE A N 1
ATOM 702 C CA . ILE A 1 84 ? -5.969 -11.684 9.644 1.00 87.75 84 ILE A CA 1
ATOM 703 C C . ILE A 1 84 ? -6.255 -11.631 11.141 1.00 87.75 84 ILE A C 1
ATOM 705 O O . ILE A 1 84 ? -6.120 -12.632 11.845 1.00 87.75 84 ILE A O 1
ATOM 709 N N . ASN A 1 85 ? -6.679 -10.468 11.625 1.00 84.69 85 ASN A N 1
ATOM 710 C CA . ASN A 1 85 ? -7.115 -10.287 13.000 1.00 84.69 85 ASN A CA 1
ATOM 711 C C . ASN A 1 85 ? -8.398 -9.456 13.032 1.00 84.69 85 ASN A C 1
ATOM 713 O O . ASN A 1 85 ? -8.353 -8.226 12.991 1.00 84.69 85 ASN A O 1
ATOM 717 N N . ASP A 1 86 ? -9.539 -10.138 13.126 1.00 85.50 86 ASP A N 1
ATOM 718 C CA . ASP A 1 86 ? -10.858 -9.513 13.226 1.00 85.50 86 ASP A CA 1
ATOM 719 C C . ASP A 1 86 ? -11.118 -8.557 12.043 1.00 85.50 86 ASP A C 1
ATOM 721 O O . ASP A 1 86 ? -11.171 -9.000 10.899 1.00 85.50 86 ASP A O 1
ATOM 725 N N . ALA A 1 87 ? -11.257 -7.251 12.278 1.00 88.06 87 ALA A N 1
ATOM 726 C CA . ALA A 1 87 ? -11.457 -6.245 11.229 1.00 88.06 87 ALA A CA 1
ATOM 727 C C . ALA A 1 87 ? -10.143 -5.725 10.604 1.00 88.06 87 ALA A C 1
ATOM 729 O O . ALA A 1 87 ? -10.112 -4.648 10.012 1.00 88.06 87 ALA A O 1
ATOM 730 N N . HIS A 1 88 ? -9.035 -6.444 10.762 1.00 90.50 88 HIS A N 1
ATOM 731 C CA . HIS A 1 88 ? -7.724 -6.006 10.297 1.00 90.50 88 HIS A CA 1
ATOM 732 C C . HIS A 1 88 ? -7.027 -7.083 9.481 1.00 90.50 88 HIS A C 1
ATOM 734 O O . HIS A 1 88 ? -7.023 -8.257 9.855 1.00 90.50 88 HIS A O 1
ATOM 740 N N . TYR A 1 89 ? -6.365 -6.662 8.408 1.00 92.00 89 TYR A N 1
ATOM 741 C CA . TYR A 1 89 ? -5.564 -7.545 7.571 1.00 92.00 89 TYR A CA 1
ATOM 742 C C . TYR A 1 89 ? -4.170 -6.961 7.380 1.00 92.00 89 TYR A C 1
ATOM 744 O O . TYR A 1 89 ? -4.031 -5.819 6.963 1.00 92.00 89 TYR A O 1
ATOM 752 N N . THR A 1 90 ? -3.130 -7.716 7.722 1.00 92.94 90 THR A N 1
ATOM 753 C CA . THR A 1 90 ? -1.732 -7.293 7.556 1.00 92.94 90 THR A CA 1
ATOM 754 C C . THR A 1 90 ? -1.054 -8.175 6.537 1.00 92.94 90 THR A C 1
ATOM 756 O O . THR A 1 90 ? -1.165 -9.391 6.638 1.00 92.94 90 THR A O 1
ATOM 759 N N . VAL A 1 91 ? -0.300 -7.573 5.625 1.00 93.19 91 VAL A N 1
ATOM 760 C CA . VAL A 1 91 ? 0.488 -8.283 4.621 1.00 93.19 91 VAL A CA 1
ATOM 761 C C . VAL A 1 91 ? 1.903 -7.739 4.588 1.00 93.19 91 VAL A C 1
ATOM 763 O O . VAL A 1 91 ? 2.113 -6.524 4.611 1.00 93.19 91 VAL A O 1
ATOM 766 N N . ALA A 1 92 ? 2.868 -8.647 4.531 1.00 94.69 92 ALA A N 1
ATOM 767 C CA . ALA A 1 92 ? 4.278 -8.355 4.368 1.00 94.69 92 ALA A CA 1
ATOM 768 C C . ALA A 1 92 ? 4.739 -8.758 2.966 1.00 94.69 92 ALA A C 1
ATOM 770 O O . ALA A 1 92 ? 4.476 -9.867 2.491 1.00 94.69 92 ALA A O 1
ATOM 771 N N . PHE A 1 93 ? 5.466 -7.850 2.325 1.00 95.12 93 PHE A N 1
ATOM 772 C CA . PHE A 1 93 ? 5.988 -8.018 0.981 1.00 95.12 93 PHE A CA 1
ATOM 773 C C . PHE A 1 93 ? 7.491 -7.753 0.925 1.00 95.12 93 PHE A C 1
ATOM 775 O O . PHE A 1 93 ? 8.046 -6.942 1.678 1.00 95.12 93 PHE A O 1
ATOM 782 N N . GLN A 1 94 ? 8.116 -8.376 -0.067 1.00 95.19 94 GLN A N 1
ATOM 783 C CA . GLN A 1 94 ? 9.316 -7.854 -0.701 1.00 95.19 94 GLN A CA 1
ATOM 784 C C . GLN A 1 94 ? 8.897 -7.116 -1.977 1.00 95.19 94 GLN A C 1
ATOM 786 O O . GLN A 1 94 ? 8.516 -7.730 -2.972 1.00 95.19 94 GLN A O 1
ATOM 791 N N . GLU A 1 95 ? 8.937 -5.787 -1.936 1.00 95.38 95 GLU A N 1
ATOM 792 C CA . GLU A 1 95 ? 8.711 -4.913 -3.086 1.00 95.38 95 GLU A CA 1
ATOM 793 C C . GLU A 1 95 ? 10.048 -4.584 -3.757 1.00 95.38 95 GLU A C 1
ATOM 795 O O . GLU A 1 95 ? 10.957 -4.038 -3.129 1.00 95.38 95 GLU A O 1
ATOM 800 N N . GLU A 1 96 ? 10.171 -4.869 -5.047 1.00 95.25 96 GLU A N 1
ATOM 801 C CA . GLU A 1 96 ? 11.352 -4.516 -5.831 1.00 95.25 96 GLU A CA 1
ATOM 802 C C . GLU A 1 96 ? 10.972 -3.524 -6.926 1.00 95.25 96 GLU A C 1
ATOM 804 O O . GLU A 1 96 ? 10.090 -3.783 -7.744 1.00 95.25 96 GLU A O 1
ATOM 809 N N . SER A 1 97 ? 11.647 -2.373 -6.944 1.00 95.50 97 SER A N 1
ATOM 810 C CA . SER A 1 97 ? 11.559 -1.427 -8.056 1.00 95.50 97 SER A CA 1
ATOM 811 C C . SER A 1 97 ? 12.431 -1.906 -9.205 1.00 95.50 97 SER A C 1
ATOM 813 O O . SER A 1 97 ? 13.620 -2.158 -9.021 1.00 95.50 97 SER A O 1
ATOM 815 N N . LEU A 1 98 ? 11.863 -1.943 -10.403 1.00 96.19 98 LEU A N 1
ATOM 816 C CA . LEU A 1 98 ? 12.546 -2.367 -11.614 1.00 96.19 98 LEU A CA 1
ATOM 817 C C . LEU A 1 98 ? 12.647 -1.199 -12.606 1.00 96.19 98 LEU A C 1
ATOM 819 O O . LEU A 1 98 ? 11.812 -0.290 -12.595 1.00 96.19 98 LEU A O 1
ATOM 823 N N . PRO A 1 99 ? 13.651 -1.207 -13.498 1.00 95.62 99 PRO A N 1
ATOM 824 C CA . PRO A 1 99 ? 13.697 -0.271 -14.613 1.00 95.62 99 PRO A CA 1
ATOM 825 C C . PRO A 1 99 ? 12.439 -0.354 -15.485 1.00 95.62 99 PRO A C 1
ATOM 827 O O . PRO A 1 99 ? 11.946 -1.445 -15.765 1.00 95.62 99 PRO A O 1
ATOM 830 N N . ILE A 1 100 ? 11.966 0.790 -15.985 1.00 94.19 100 ILE A N 1
ATOM 831 C CA . ILE A 1 100 ? 10.692 0.890 -16.720 1.00 94.19 100 ILE A CA 1
ATOM 832 C C . ILE A 1 100 ? 10.648 -0.035 -17.949 1.00 94.19 100 ILE A C 1
ATOM 834 O O . ILE A 1 100 ? 9.648 -0.699 -18.196 1.00 94.19 100 ILE A O 1
ATOM 838 N N . HIS A 1 101 ? 11.765 -0.160 -18.670 1.00 92.38 101 HIS A N 1
ATOM 839 C CA . HIS A 1 101 ? 11.882 -1.015 -19.857 1.00 92.38 101 HIS A CA 1
ATOM 840 C C . HIS A 1 101 ? 11.754 -2.524 -19.570 1.00 92.38 101 HIS A C 1
ATOM 842 O O . HIS A 1 101 ? 11.769 -3.322 -20.504 1.00 92.38 101 HIS A O 1
ATOM 848 N N . ARG A 1 102 ? 11.692 -2.940 -18.296 1.00 93.62 102 ARG A N 1
ATOM 849 C CA . ARG A 1 102 ? 11.439 -4.339 -17.917 1.00 93.62 102 ARG A CA 1
ATOM 850 C C . ARG A 1 102 ? 9.968 -4.711 -18.046 1.00 93.62 102 ARG A C 1
ATOM 852 O O . ARG A 1 102 ? 9.677 -5.900 -18.138 1.00 93.62 102 ARG A O 1
ATOM 859 N N . PHE A 1 103 ? 9.061 -3.734 -18.067 1.00 93.69 103 PHE A N 1
ATOM 860 C CA . PHE A 1 103 ? 7.666 -4.007 -18.377 1.00 93.69 103 PHE A CA 1
ATOM 861 C C . PHE A 1 103 ? 7.525 -4.306 -19.879 1.00 93.69 103 PHE A C 1
ATOM 863 O O . PHE A 1 103 ? 8.020 -3.528 -20.699 1.00 93.69 103 PHE A O 1
ATOM 870 N N . PRO A 1 104 ? 6.913 -5.436 -20.264 1.00 89.44 104 PRO A N 1
ATOM 871 C CA . PRO A 1 104 ? 6.893 -5.861 -21.655 1.00 89.44 104 PRO A CA 1
ATOM 872 C C . PRO A 1 104 ? 5.979 -4.981 -22.511 1.00 89.44 104 PRO A C 1
ATOM 874 O O . PRO A 1 104 ? 4.866 -4.636 -22.119 1.00 89.44 104 PRO A O 1
ATOM 877 N N . CYS A 1 105 ? 6.418 -4.699 -23.737 1.00 87.12 105 CYS A N 1
ATOM 878 C CA . CYS A 1 105 ? 5.580 -4.107 -24.778 1.00 87.12 105 CYS A CA 1
ATOM 879 C C . CYS A 1 105 ? 4.637 -5.178 -25.344 1.00 87.12 105 CYS A C 1
ATOM 881 O O . CYS A 1 105 ? 4.886 -5.729 -26.416 1.00 87.12 105 CYS A O 1
ATOM 883 N N . THR A 1 106 ? 3.589 -5.517 -24.596 1.00 88.44 106 THR A N 1
ATOM 884 C CA . THR A 1 106 ? 2.617 -6.552 -24.961 1.00 88.44 106 THR A CA 1
ATOM 885 C C . THR A 1 106 ? 1.189 -6.037 -24.846 1.00 88.44 106 THR A C 1
ATOM 887 O O . THR A 1 106 ? 0.892 -5.144 -24.054 1.00 88.44 106 THR A O 1
ATOM 890 N N . THR A 1 107 ? 0.292 -6.620 -25.636 1.00 84.75 107 THR A N 1
ATOM 891 C CA . THR A 1 107 ? -1.157 -6.451 -25.485 1.00 84.75 107 THR A CA 1
ATOM 892 C C . THR A 1 107 ? -1.747 -7.413 -24.452 1.00 84.75 107 THR A C 1
ATOM 894 O O . THR A 1 107 ? -2.906 -7.264 -24.074 1.00 84.75 107 THR A O 1
ATOM 897 N N . GLU A 1 108 ? -0.962 -8.381 -23.971 1.00 89.81 108 GLU A N 1
ATOM 898 C CA . GLU A 1 108 ? -1.350 -9.373 -22.964 1.00 89.81 108 GLU A CA 1
ATOM 899 C C . GLU A 1 108 ? -1.351 -8.773 -21.549 1.00 89.81 108 GLU A C 1
ATOM 901 O O . GLU A 1 108 ? -0.580 -9.173 -20.679 1.00 89.81 108 GLU A O 1
ATOM 906 N N . ILE A 1 109 ? -2.195 -7.775 -21.312 1.00 90.81 109 ILE A N 1
ATOM 907 C CA . ILE A 1 109 ? -2.386 -7.192 -19.983 1.00 90.81 109 ILE A CA 1
ATOM 908 C C . ILE A 1 109 ? -3.385 -8.049 -19.206 1.00 90.81 109 ILE A C 1
ATOM 910 O O . ILE A 1 109 ? -4.490 -8.305 -19.683 1.00 90.81 109 ILE A O 1
ATOM 914 N N . ASN A 1 110 ? -2.996 -8.492 -18.009 1.00 92.12 110 ASN A N 1
ATOM 915 C CA . ASN A 1 110 ? -3.863 -9.284 -17.137 1.00 92.12 110 ASN A CA 1
ATOM 916 C C . ASN A 1 110 ? -4.971 -8.423 -16.535 1.00 92.12 110 ASN A C 1
ATOM 918 O O . ASN A 1 110 ? -6.124 -8.838 -16.481 1.00 92.12 110 ASN A O 1
ATOM 922 N N . GLU A 1 111 ? -4.606 -7.226 -16.085 1.00 92.38 111 GLU A N 1
ATOM 923 C CA . GLU A 1 111 ? -5.503 -6.327 -15.375 1.00 92.38 111 GLU A CA 1
ATOM 924 C C . GLU A 1 111 ? -5.079 -4.877 -15.601 1.00 92.38 111 GLU A C 1
ATOM 926 O O . GLU A 1 111 ? -3.889 -4.564 -15.696 1.00 92.38 111 GLU A O 1
ATOM 931 N N . LYS A 1 112 ? -6.068 -3.988 -15.681 1.00 94.00 112 LYS A N 1
ATOM 932 C CA . LYS A 1 112 ? -5.876 -2.542 -15.669 1.00 94.00 112 LYS A CA 1
ATOM 933 C C . LYS A 1 112 ? -6.666 -1.972 -14.501 1.00 94.00 112 LYS A C 1
ATOM 935 O O . LYS A 1 112 ? -7.873 -2.184 -14.433 1.00 94.00 112 LYS A O 1
ATOM 940 N N . ARG A 1 113 ? -6.001 -1.196 -13.652 1.00 93.50 113 ARG A N 1
ATOM 941 C CA . ARG A 1 113 ? -6.607 -0.537 -12.492 1.00 93.50 113 ARG A CA 1
ATOM 942 C C . ARG A 1 113 ? -6.515 0.972 -12.653 1.00 93.50 113 ARG A C 1
ATOM 944 O O . ARG A 1 113 ? -5.501 1.494 -13.114 1.00 93.50 113 ARG A O 1
ATOM 951 N N . ILE A 1 114 ? -7.586 1.672 -12.299 1.00 94.38 114 ILE A N 1
ATOM 952 C CA . ILE A 1 114 ? -7.628 3.135 -12.249 1.00 94.38 114 ILE A CA 1
ATOM 953 C C . ILE A 1 114 ? -8.056 3.491 -10.836 1.00 94.38 114 ILE A C 1
ATOM 955 O O . ILE A 1 114 ? -9.156 3.135 -10.410 1.00 94.38 114 ILE A O 1
ATOM 959 N N . LEU A 1 115 ? -7.181 4.171 -10.104 1.00 95.19 115 LEU A N 1
ATOM 960 C CA . LEU A 1 115 ? -7.404 4.461 -8.698 1.00 95.19 115 LEU A CA 1
ATOM 961 C C . LEU A 1 115 ? -7.001 5.890 -8.350 1.00 95.19 115 LEU A C 1
ATOM 963 O O . LEU A 1 115 ? -6.026 6.436 -8.862 1.00 95.19 115 LEU A O 1
ATOM 967 N N . ASN A 1 116 ? -7.766 6.485 -7.441 1.00 95.38 116 ASN A N 1
ATOM 968 C CA . ASN A 1 116 ? -7.404 7.739 -6.796 1.00 95.38 116 ASN A CA 1
ATOM 969 C C . ASN A 1 116 ? -6.782 7.403 -5.449 1.00 95.38 116 ASN A C 1
ATOM 971 O O . ASN A 1 116 ? -7.445 6.803 -4.602 1.00 95.38 116 ASN A O 1
ATOM 975 N N . ARG A 1 117 ? -5.524 7.782 -5.240 1.00 95.25 117 ARG A N 1
ATOM 976 C CA . ARG A 1 117 ? -4.783 7.481 -4.016 1.00 95.25 117 ARG A CA 1
ATOM 977 C C . ARG A 1 117 ? -4.438 8.767 -3.289 1.00 95.25 117 ARG A C 1
ATOM 979 O O . ARG A 1 117 ? -3.869 9.687 -3.864 1.00 95.25 117 ARG A O 1
ATOM 986 N N . ILE A 1 118 ? -4.745 8.805 -2.001 1.00 93.44 118 ILE A N 1
ATOM 987 C CA . ILE A 1 118 ? -4.355 9.891 -1.113 1.00 93.44 118 ILE A CA 1
ATOM 988 C C . ILE A 1 118 ? -3.370 9.351 -0.086 1.00 93.44 118 ILE A C 1
ATOM 990 O O . ILE A 1 118 ? -3.679 8.436 0.678 1.00 93.44 118 ILE A O 1
ATOM 994 N N . HIS A 1 119 ? -2.186 9.952 -0.052 1.00 92.56 119 HIS A N 1
ATOM 995 C CA . HIS A 1 119 ? -1.147 9.672 0.924 1.00 92.56 119 HIS A CA 1
ATOM 996 C C . HIS A 1 119 ? -1.185 10.703 2.046 1.00 92.56 119 HIS A C 1
ATOM 998 O O . HIS A 1 119 ? -0.987 11.898 1.824 1.00 92.56 119 HIS A O 1
ATOM 1004 N N . TYR A 1 120 ? -1.338 10.222 3.272 1.00 92.81 120 TYR A N 1
AT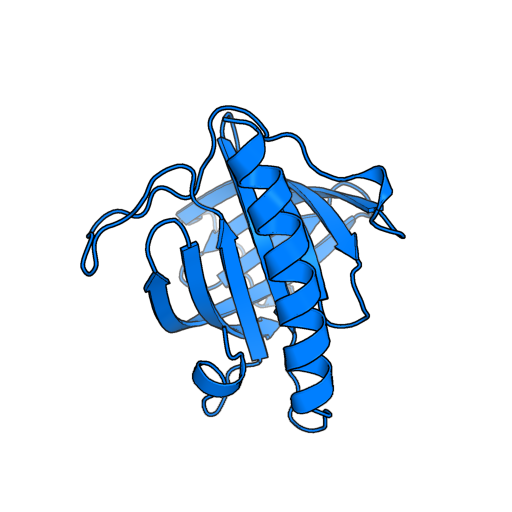OM 1005 C CA . TYR A 1 120 ? -1.143 10.998 4.486 1.00 92.81 120 TYR A CA 1
ATOM 1006 C C . TYR A 1 120 ? 0.169 10.577 5.134 1.00 92.81 120 TYR A C 1
ATOM 1008 O O . TYR A 1 120 ? 0.297 9.470 5.664 1.00 92.81 120 TYR A O 1
ATOM 1016 N N . LYS A 1 121 ? 1.173 11.452 5.079 1.00 92.06 121 LYS A N 1
ATOM 1017 C CA . LYS A 1 121 ? 2.482 11.163 5.666 1.00 92.06 121 LYS A CA 1
ATOM 1018 C C . LYS A 1 121 ? 2.402 11.187 7.195 1.00 92.06 121 LYS A C 1
ATOM 1020 O O . LYS A 1 121 ? 2.028 12.198 7.783 1.00 92.06 121 LYS A O 1
ATOM 1025 N N . ILE A 1 122 ? 2.809 10.092 7.834 1.00 90.12 122 ILE A N 1
ATOM 1026 C CA . ILE A 1 122 ? 2.961 10.011 9.295 1.00 90.12 122 ILE A CA 1
ATOM 1027 C C . ILE A 1 122 ? 4.411 10.332 9.651 1.00 90.12 122 ILE A C 1
ATOM 1029 O O . ILE A 1 122 ? 4.694 11.254 10.411 1.00 90.12 122 ILE A O 1
ATOM 1033 N N . ASN A 1 123 ? 5.343 9.618 9.022 1.00 89.50 123 ASN A N 1
ATOM 1034 C CA . ASN A 1 123 ? 6.770 9.911 9.066 1.00 89.50 123 ASN A CA 1
ATOM 1035 C C . ASN A 1 123 ? 7.410 9.547 7.710 1.00 89.50 123 ASN A C 1
ATOM 1037 O O . ASN A 1 123 ? 6.713 9.358 6.717 1.00 89.50 123 ASN A O 1
ATOM 1041 N N . ASN A 1 124 ? 8.739 9.491 7.614 1.00 89.25 124 ASN A N 1
ATOM 1042 C CA . ASN A 1 124 ? 9.416 9.197 6.340 1.00 89.25 124 ASN A CA 1
ATOM 1043 C C . ASN A 1 124 ? 9.231 7.755 5.839 1.00 89.25 124 ASN A C 1
ATOM 1045 O O . ASN A 1 124 ? 9.603 7.467 4.707 1.00 89.25 124 ASN A O 1
ATOM 1049 N N . ARG A 1 125 ? 8.703 6.856 6.672 1.00 91.62 125 ARG A N 1
ATOM 1050 C CA . ARG A 1 125 ? 8.553 5.426 6.378 1.00 91.62 125 ARG A CA 1
ATOM 1051 C C . ARG A 1 125 ? 7.134 4.927 6.532 1.00 91.62 125 ARG A C 1
ATOM 1053 O O . ARG A 1 125 ? 6.864 3.806 6.127 1.00 91.62 125 ARG A O 1
ATOM 1060 N N . MET A 1 126 ? 6.258 5.728 7.125 1.00 93.31 126 MET A N 1
ATOM 1061 C CA . MET A 1 126 ? 4.881 5.374 7.401 1.00 93.31 126 MET A CA 1
ATOM 1062 C C . MET A 1 126 ? 3.924 6.361 6.772 1.00 93.31 126 MET A C 1
ATOM 1064 O O . MET A 1 126 ? 4.049 7.580 6.938 1.00 93.31 126 MET A O 1
ATOM 1068 N N . PHE A 1 127 ? 2.933 5.801 6.102 1.00 94.56 127 PHE A N 1
ATOM 1069 C CA . PHE A 1 127 ? 1.891 6.540 5.422 1.00 94.56 127 PHE A CA 1
ATOM 1070 C C . PHE A 1 127 ? 0.553 5.902 5.750 1.00 94.56 127 PHE A C 1
ATOM 1072 O O . PHE A 1 127 ? 0.437 4.679 5.779 1.00 94.56 127 PHE A O 1
ATOM 1079 N N . PHE A 1 128 ? -0.457 6.726 5.974 1.00 94.94 128 PHE A N 1
ATOM 1080 C CA . PHE A 1 128 ? -1.834 6.275 5.899 1.00 94.94 128 PHE A CA 1
ATOM 1081 C C . PHE A 1 128 ? -2.339 6.530 4.484 1.00 94.94 128 PHE A C 1
ATOM 1083 O O . PHE A 1 128 ? -2.220 7.644 3.973 1.00 94.94 128 PHE A O 1
ATOM 1090 N N . ILE A 1 129 ? -2.842 5.486 3.842 1.00 95.38 129 ILE A N 1
ATOM 1091 C CA . ILE A 1 129 ? -3.272 5.509 2.454 1.00 95.38 129 ILE A CA 1
ATOM 1092 C C . ILE A 1 129 ? -4.785 5.345 2.397 1.00 95.38 129 ILE A C 1
ATOM 1094 O O . ILE A 1 129 ? -5.354 4.455 3.036 1.00 95.38 129 ILE A O 1
ATOM 1098 N N . VAL A 1 130 ? -5.413 6.211 1.607 1.00 94.56 130 VAL A N 1
ATOM 1099 C CA . VAL A 1 130 ? -6.822 6.123 1.229 1.00 94.56 130 VAL A CA 1
ATOM 1100 C C . VAL A 1 130 ? -6.877 5.956 -0.278 1.00 94.56 130 VAL A C 1
ATOM 1102 O O . VAL A 1 130 ? -6.502 6.865 -1.014 1.00 94.56 130 VAL A O 1
ATOM 1105 N N . GLU A 1 131 ? -7.336 4.803 -0.735 1.00 95.19 131 GLU A N 1
ATOM 1106 C CA . GLU A 1 131 ? -7.552 4.531 -2.151 1.00 95.19 131 GLU A CA 1
ATOM 1107 C C . GLU A 1 131 ? -9.036 4.503 -2.456 1.00 95.19 131 GLU A C 1
ATOM 1109 O O . GLU A 1 131 ? -9.831 3.966 -1.684 1.00 95.19 131 GLU A O 1
ATOM 1114 N N . LYS A 1 132 ? -9.393 5.047 -3.613 1.00 94.38 132 LYS A N 1
ATOM 1115 C CA . LYS A 1 132 ? -10.682 4.830 -4.245 1.00 94.38 132 LYS A CA 1
ATOM 1116 C C . LYS A 1 132 ? -10.457 4.113 -5.564 1.00 94.38 132 LYS A C 1
ATOM 1118 O O . LYS A 1 132 ? -9.854 4.683 -6.474 1.00 94.38 132 LYS A O 1
ATOM 1123 N N . GLU A 1 133 ? -10.976 2.901 -5.654 1.00 91.06 133 GLU A N 1
ATOM 1124 C CA . GLU A 1 133 ? -11.015 2.101 -6.872 1.00 91.06 133 GLU A CA 1
ATOM 1125 C C . GLU A 1 133 ? -12.482 1.806 -7.176 1.00 91.06 133 GLU A C 1
ATOM 1127 O O . GLU A 1 133 ? -13.193 1.240 -6.342 1.00 91.06 133 GLU A O 1
ATOM 1132 N N . GLU A 1 134 ? -12.950 2.262 -8.339 1.00 88.12 134 GLU A N 1
ATOM 1133 C CA . GLU A 1 134 ? -14.371 2.237 -8.703 1.00 88.12 134 GLU A CA 1
ATOM 1134 C C . GLU A 1 134 ? -15.252 2.856 -7.589 1.00 88.12 134 GLU A C 1
ATOM 1136 O O . GLU A 1 134 ? -15.086 4.028 -7.232 1.00 88.12 134 G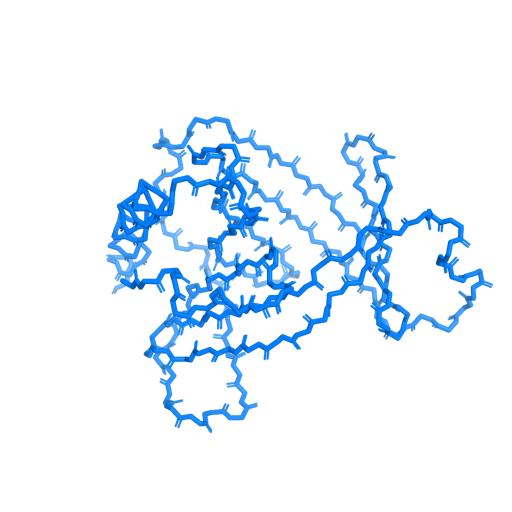LU A O 1
ATOM 1141 N N . ASP A 1 135 ? -16.158 2.062 -7.011 1.00 88.00 135 ASP A N 1
ATOM 1142 C CA . ASP A 1 135 ? -17.084 2.448 -5.942 1.00 88.00 135 ASP A CA 1
ATOM 1143 C C . ASP A 1 135 ? -16.641 1.972 -4.547 1.00 88.00 135 ASP A C 1
ATOM 1145 O O . ASP A 1 135 ? -17.422 2.007 -3.591 1.00 88.00 135 ASP A O 1
ATOM 1149 N N . LYS A 1 136 ? -15.392 1.514 -4.401 1.00 92.62 136 LYS A N 1
ATOM 1150 C CA . LYS A 1 136 ? -14.850 1.010 -3.134 1.00 92.62 136 LYS A CA 1
ATOM 1151 C C . LYS A 1 136 ? -13.722 1.890 -2.618 1.00 92.62 136 LYS A C 1
ATOM 1153 O O . LYS A 1 136 ? -12.868 2.360 -3.365 1.00 92.62 136 LYS A O 1
ATOM 1158 N N . TRP A 1 137 ? -13.701 2.054 -1.301 1.00 93.81 137 TRP A N 1
ATOM 1159 C CA . TRP A 1 137 ? -12.632 2.723 -0.574 1.00 93.81 137 TRP A CA 1
ATOM 1160 C C . TRP A 1 137 ? -11.775 1.699 0.155 1.00 93.81 137 TRP A C 1
ATOM 1162 O O . TRP A 1 137 ? -12.295 0.886 0.917 1.00 93.81 137 TRP A O 1
ATOM 1172 N N . ILE A 1 138 ? -10.465 1.745 -0.046 1.00 94.75 138 ILE A N 1
ATOM 1173 C CA . ILE A 1 138 ? -9.504 0.884 0.641 1.00 94.75 138 ILE A CA 1
ATOM 1174 C C . ILE A 1 138 ? -8.651 1.769 1.544 1.00 94.75 138 ILE A C 1
ATOM 1176 O O . ILE A 1 138 ? -8.133 2.802 1.125 1.00 94.75 138 ILE A O 1
ATOM 1180 N N . LEU A 1 139 ? -8.534 1.372 2.809 1.00 94.81 139 LEU A N 1
ATOM 1181 C CA . LEU A 1 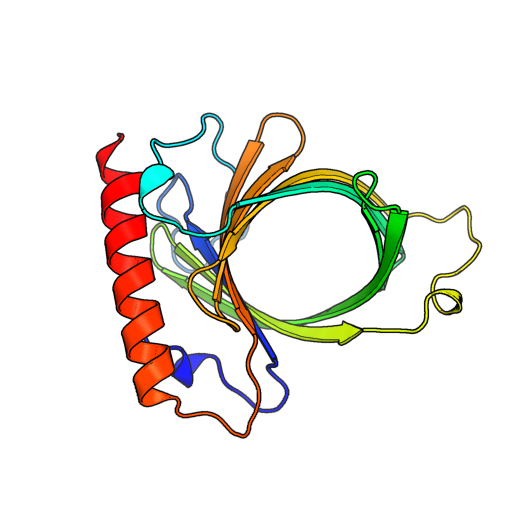139 ? -7.822 2.124 3.836 1.00 94.81 139 LEU A CA 1
ATOM 1182 C C . LEU A 1 139 ? -6.722 1.253 4.411 1.00 94.81 139 LEU A C 1
ATOM 1184 O O . LEU A 1 139 ? -7.011 0.159 4.903 1.00 94.81 139 LEU A O 1
ATOM 1188 N N . TYR A 1 140 ? -5.485 1.738 4.409 1.00 95.56 140 TYR A N 1
ATOM 1189 C CA . TYR A 1 140 ? -4.389 0.978 4.997 1.00 95.56 140 TYR A CA 1
ATOM 1190 C C . TYR A 1 140 ? -3.233 1.843 5.493 1.00 95.56 140 TYR A C 1
ATOM 1192 O O . TYR A 1 140 ? -2.973 2.938 5.000 1.00 95.56 140 TYR A O 1
ATOM 1200 N N . LEU A 1 141 ? -2.525 1.337 6.498 1.00 95.25 141 LEU A N 1
ATOM 1201 C CA . LEU A 1 141 ? -1.215 1.835 6.898 1.00 95.25 141 LEU A CA 1
ATOM 1202 C C . LEU A 1 141 ? -0.138 1.139 6.072 1.00 95.25 141 LEU A C 1
ATOM 1204 O O . LEU A 1 141 ? -0.112 -0.084 5.978 1.00 95.25 141 LEU A O 1
ATOM 1208 N N . LYS A 1 142 ? 0.776 1.921 5.510 1.00 96.12 142 LYS A N 1
ATOM 1209 C CA . LYS A 1 142 ? 1.932 1.457 4.748 1.00 96.12 142 LYS A CA 1
ATOM 1210 C C . LYS A 1 142 ? 3.205 1.759 5.527 1.00 96.12 142 LYS A C 1
ATOM 1212 O O . LYS A 1 142 ? 3.433 2.922 5.850 1.00 96.12 142 LYS A O 1
ATOM 1217 N N . TYR A 1 143 ? 4.043 0.754 5.776 1.00 95.81 143 TYR A N 1
ATOM 1218 C CA . TYR A 1 143 ? 5.375 0.900 6.373 1.00 95.81 143 TYR A CA 1
ATOM 1219 C C . TYR A 1 143 ? 6.474 0.381 5.440 1.00 95.81 143 TYR A C 1
ATOM 1221 O O . TYR A 1 143 ? 6.421 -0.755 4.981 1.00 95.81 143 TYR A O 1
ATOM 1229 N N . GLN A 1 144 ? 7.483 1.215 5.184 1.00 94.62 144 GLN A N 1
ATOM 1230 C CA . GLN A 1 144 ? 8.661 0.893 4.377 1.00 94.62 144 GLN A CA 1
ATOM 1231 C C . GLN A 1 144 ? 9.873 0.610 5.272 1.00 94.62 144 GLN A C 1
ATOM 1233 O O . GLN A 1 144 ? 10.480 1.525 5.854 1.00 94.62 144 GLN A O 1
ATOM 1238 N N . HIS A 1 145 ? 10.239 -0.664 5.363 1.00 93.00 145 HIS A N 1
ATOM 1239 C CA . HIS A 1 145 ? 11.304 -1.148 6.230 1.00 93.00 145 HIS A CA 1
ATOM 1240 C C . HIS A 1 145 ? 12.687 -1.083 5.560 1.00 93.00 145 HIS A C 1
ATOM 1242 O O . HIS A 1 145 ? 12.826 -1.273 4.355 1.00 93.00 145 HIS A O 1
ATOM 1248 N N . VAL A 1 146 ? 13.719 -0.818 6.365 1.00 88.06 146 VAL A N 1
ATOM 1249 C CA . VAL A 1 146 ? 15.134 -1.049 6.030 1.00 88.06 146 VAL A CA 1
ATOM 1250 C C . VAL A 1 146 ? 15.850 -1.575 7.270 1.00 88.06 146 VAL A C 1
ATOM 1252 O O . VAL A 1 146 ? 15.468 -1.226 8.387 1.00 88.06 146 VAL A O 1
ATOM 1255 N N . SER A 1 147 ? 16.940 -2.312 7.069 1.00 83.56 147 SER A N 1
ATOM 1256 C CA . SER A 1 147 ? 17.701 -2.967 8.141 1.00 83.56 147 SER A CA 1
ATOM 1257 C C . SER A 1 147 ? 18.277 -2.008 9.193 1.00 83.56 147 SER A C 1
ATOM 1259 O O . SER A 1 147 ? 18.347 -2.347 10.368 1.00 83.56 147 SER A O 1
ATOM 1261 N N . ASN A 1 148 ? 18.678 -0.797 8.796 1.00 84.75 148 ASN A N 1
ATOM 1262 C CA . ASN A 1 148 ? 19.383 0.145 9.672 1.00 84.75 148 ASN A CA 1
ATOM 1263 C C . ASN A 1 148 ? 18.412 1.118 10.352 1.00 84.75 148 ASN A C 1
ATOM 1265 O O . ASN A 1 148 ? 18.486 2.330 10.127 1.00 84.75 148 ASN A O 1
ATOM 1269 N N . ILE A 1 149 ? 17.466 0.600 11.138 1.00 86.75 149 ILE A N 1
ATOM 1270 C CA . ILE A 1 149 ? 16.486 1.436 11.835 1.00 86.75 149 ILE A CA 1
ATOM 1271 C C . ILE A 1 149 ? 16.250 1.027 13.283 1.00 86.75 149 ILE A C 1
ATOM 1273 O O . ILE A 1 149 ? 16.304 -0.147 13.635 1.00 86.75 149 ILE A O 1
ATOM 1277 N N . ASP A 1 150 ? 15.925 2.025 14.101 1.00 88.12 150 ASP A N 1
ATOM 1278 C CA . ASP A 1 150 ? 15.387 1.840 15.443 1.00 88.12 150 ASP A CA 1
ATOM 1279 C C . ASP A 1 150 ? 13.963 1.265 15.357 1.00 88.12 150 ASP A C 1
ATOM 1281 O O . ASP A 1 150 ? 12.985 1.976 15.100 1.00 88.12 150 ASP A O 1
ATOM 1285 N N . LEU A 1 151 ? 13.864 -0.056 15.506 1.00 88.62 151 LEU A N 1
ATOM 1286 C CA . LEU A 1 151 ? 12.601 -0.785 15.432 1.00 88.62 151 LEU A CA 1
ATOM 1287 C C . LEU A 1 151 ? 11.664 -0.477 16.595 1.00 88.62 151 LEU A C 1
ATOM 1289 O O . LEU A 1 151 ? 10.449 -0.570 16.415 1.00 88.62 151 LEU A O 1
ATOM 1293 N N . ASP A 1 152 ? 12.186 -0.119 17.764 1.00 90.31 152 ASP A N 1
ATOM 1294 C CA . ASP A 1 152 ? 11.356 0.148 18.936 1.00 90.31 152 ASP A CA 1
ATOM 1295 C C . ASP A 1 152 ? 10.591 1.450 18.732 1.00 90.31 152 ASP A C 1
ATOM 1297 O O . ASP A 1 152 ? 9.359 1.456 18.794 1.00 90.31 152 ASP A O 1
ATOM 1301 N N . LYS A 1 153 ? 11.287 2.502 18.292 1.00 90.69 153 LYS A N 1
ATOM 1302 C CA . LYS A 1 153 ? 10.640 3.758 17.901 1.00 90.69 153 LYS A CA 1
ATOM 1303 C C . LYS A 1 153 ? 9.623 3.570 16.772 1.00 90.69 153 LYS A C 1
ATOM 1305 O O . LYS A 1 153 ? 8.538 4.144 16.805 1.00 90.69 153 LYS A O 1
ATOM 1310 N N . MET A 1 154 ? 9.943 2.756 15.762 1.00 91.62 154 MET A N 1
ATOM 1311 C CA . MET A 1 154 ? 8.998 2.485 14.669 1.00 91.62 154 MET A CA 1
ATOM 1312 C C . MET A 1 154 ? 7.765 1.709 15.141 1.00 91.62 154 MET A C 1
ATOM 1314 O O . MET A 1 154 ? 6.664 1.982 14.667 1.00 91.62 154 MET A O 1
ATOM 1318 N N . ASN A 1 155 ? 7.914 0.781 16.089 1.00 92.19 155 ASN A N 1
ATOM 1319 C CA . ASN A 1 155 ? 6.778 0.101 16.709 1.00 92.19 155 ASN A CA 1
ATOM 1320 C C . ASN A 1 155 ? 5.906 1.064 17.522 1.00 92.19 155 ASN A C 1
ATOM 1322 O O . ASN A 1 155 ? 4.682 0.928 17.495 1.00 92.19 155 ASN A O 1
ATOM 1326 N N . GLU A 1 156 ? 6.502 2.004 1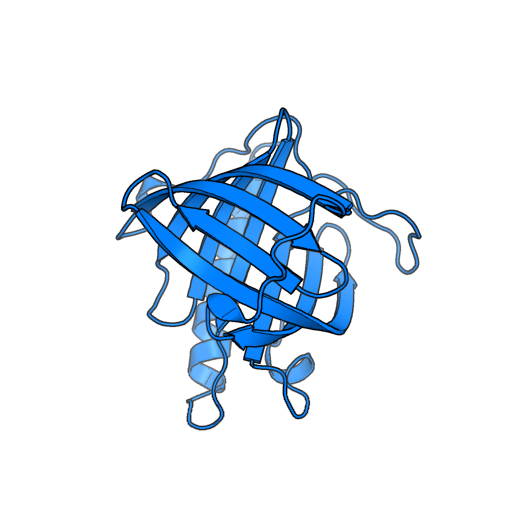8.254 1.00 92.12 156 GLU A N 1
ATOM 1327 C CA . GLU A 1 156 ? 5.764 3.024 19.007 1.00 92.12 156 GLU A CA 1
ATOM 1328 C C . GLU A 1 156 ? 4.942 3.913 18.072 1.00 92.12 156 GLU A C 1
ATOM 1330 O O . GLU A 1 156 ? 3.714 3.965 18.206 1.00 92.12 156 GLU A O 1
ATOM 1335 N N . ASP A 1 157 ? 5.591 4.519 17.071 1.00 91.44 157 ASP A N 1
ATOM 1336 C CA . ASP A 1 157 ? 4.926 5.378 16.088 1.00 91.44 157 ASP A CA 1
ATOM 1337 C C . ASP A 1 157 ? 3.797 4.608 15.362 1.00 91.44 157 ASP A C 1
ATOM 1339 O O . ASP A 1 157 ? 2.699 5.133 15.152 1.00 91.44 157 ASP A O 1
ATOM 1343 N N . TRP A 1 158 ? 4.045 3.342 14.991 1.00 92.56 158 TRP A N 1
ATOM 1344 C CA . TRP A 1 158 ? 3.055 2.482 14.336 1.00 92.56 158 TRP A CA 1
ATOM 1345 C C . TRP A 1 158 ? 1.841 2.228 15.225 1.00 92.56 158 TRP A C 1
ATOM 1347 O O . TRP A 1 158 ? 0.704 2.387 14.782 1.00 92.56 158 TRP A O 1
ATOM 1357 N N . ASN A 1 159 ? 2.058 1.840 16.485 1.00 93.00 159 ASN A N 1
ATOM 1358 C CA . ASN A 1 159 ? 0.960 1.561 17.407 1.00 93.00 159 ASN A CA 1
ATOM 1359 C C . ASN A 1 159 ? 0.149 2.825 17.709 1.00 93.00 159 ASN A C 1
ATOM 1361 O O . ASN A 1 159 ? -1.080 2.756 17.754 1.00 93.00 159 ASN A O 1
ATOM 1365 N N . GLN A 1 160 ? 0.802 3.981 17.852 1.00 91.62 160 GLN A N 1
ATOM 1366 C CA . GLN A 1 160 ? 0.112 5.257 18.031 1.00 91.62 160 GLN A CA 1
ATOM 1367 C C . GLN A 1 160 ? -0.799 5.573 16.836 1.00 91.62 160 GLN A C 1
ATOM 1369 O O . GLN A 1 160 ? -1.991 5.843 17.022 1.00 91.62 160 GLN A O 1
ATOM 1374 N N . ALA A 1 161 ? -0.265 5.485 15.613 1.00 91.31 161 ALA A N 1
ATOM 1375 C CA . ALA A 1 161 ? -1.027 5.706 14.386 1.00 91.31 161 ALA A CA 1
ATOM 1376 C C . ALA A 1 161 ? -2.196 4.721 14.250 1.00 91.31 161 ALA A C 1
ATOM 1378 O O . ALA A 1 161 ? -3.333 5.123 13.995 1.00 91.31 161 ALA A O 1
ATOM 1379 N N . PHE A 1 162 ? -1.926 3.434 14.474 1.00 91.88 162 PHE A N 1
ATOM 1380 C CA . PHE A 1 162 ? -2.917 2.368 14.420 1.00 91.88 162 PHE A CA 1
ATOM 1381 C C . PHE A 1 162 ? -4.074 2.608 15.396 1.00 91.88 162 PHE A C 1
ATOM 1383 O O . PHE A 1 162 ? -5.237 2.511 15.002 1.00 91.88 162 PHE A O 1
ATOM 1390 N N . HIS A 1 163 ? -3.784 2.953 16.654 1.00 91.00 163 HIS A N 1
ATOM 1391 C CA . HIS A 1 163 ? -4.817 3.195 17.660 1.00 91.00 163 HIS A CA 1
ATOM 1392 C C . HIS A 1 163 ? -5.680 4.416 17.329 1.00 91.00 163 HIS A C 1
ATOM 1394 O O . HIS A 1 163 ? -6.906 4.346 17.444 1.00 91.00 163 HIS A O 1
ATOM 1400 N N . GLN A 1 164 ? -5.068 5.515 16.882 1.00 90.06 164 GLN A N 1
ATOM 1401 C CA . GLN A 1 164 ? -5.799 6.721 16.489 1.00 90.06 164 GLN A CA 1
ATOM 1402 C C . GLN A 1 164 ? -6.725 6.458 15.291 1.00 90.06 164 GLN A C 1
ATOM 1404 O O . GLN A 1 164 ? -7.899 6.845 15.315 1.00 90.06 164 GLN A O 1
ATOM 1409 N N . LEU A 1 165 ? -6.217 5.777 14.261 1.00 90.81 165 LEU A N 1
ATOM 1410 C CA . LEU A 1 165 ? -6.979 5.448 13.057 1.00 90.81 165 LEU A CA 1
ATOM 1411 C C . LEU A 1 165 ? -8.107 4.462 13.350 1.00 90.81 165 LEU A C 1
ATOM 1413 O O . LEU A 1 165 ? -9.253 4.760 13.025 1.00 90.81 165 LEU A O 1
ATOM 1417 N N . SER A 1 166 ? -7.814 3.353 14.035 1.00 89.75 166 SER A N 1
ATOM 1418 C CA . SER A 1 166 ? -8.816 2.334 14.383 1.00 89.75 166 SER A CA 1
ATOM 1419 C C . SER A 1 166 ? -9.976 2.940 15.167 1.00 89.75 166 SER A C 1
ATOM 1421 O O . SER A 1 166 ? -11.138 2.713 14.836 1.00 89.75 166 SER A O 1
ATOM 1423 N N . LYS A 1 167 ? -9.672 3.779 16.168 1.00 88.69 167 LYS A N 1
ATOM 1424 C CA . LYS A 1 167 ? -10.698 4.468 16.956 1.00 88.69 167 LYS A CA 1
ATOM 1425 C C . LYS A 1 167 ? -11.590 5.337 16.073 1.00 88.69 167 LYS A C 1
ATOM 1427 O O . LYS A 1 167 ? -12.796 5.353 16.271 1.00 88.69 167 LYS A O 1
ATOM 1432 N N . THR A 1 168 ? -11.022 6.065 15.116 1.00 87.25 168 THR A N 1
ATOM 1433 C CA . THR A 1 168 ? -11.786 7.014 14.291 1.00 87.25 168 THR A CA 1
ATOM 1434 C C . THR A 1 168 ? -12.616 6.302 13.216 1.00 87.25 168 THR A C 1
ATOM 1436 O O . THR A 1 168 ? -13.795 6.607 13.045 1.00 87.25 168 THR A O 1
ATOM 1439 N N . ILE A 1 169 ? -12.026 5.308 12.548 1.00 88.12 169 ILE A N 1
ATOM 1440 C CA . ILE A 1 169 ? -12.672 4.530 11.483 1.00 88.12 169 ILE A CA 1
ATOM 1441 C C . ILE A 1 169 ? -13.879 3.759 12.035 1.00 88.12 169 ILE A C 1
ATOM 1443 O O . ILE A 1 169 ? -14.976 3.883 11.496 1.00 88.12 169 ILE A O 1
ATOM 1447 N N . TYR A 1 170 ? -13.709 3.033 13.144 1.00 86.25 170 TYR A N 1
ATOM 1448 C CA . TYR A 1 170 ? -14.763 2.166 13.684 1.00 86.25 170 TYR A CA 1
ATOM 1449 C C . TYR A 1 170 ? -15.733 2.849 14.653 1.00 86.25 170 TYR A C 1
ATOM 1451 O O . TYR A 1 170 ? -16.748 2.256 14.977 1.00 86.25 170 TYR A O 1
ATOM 1459 N N . SER A 1 171 ? -15.468 4.079 15.109 1.00 79.56 171 SER A N 1
ATOM 1460 C CA . SER A 1 171 ? -16.463 4.862 15.875 1.00 79.56 171 SER A CA 1
ATOM 1461 C C . SER A 1 171 ? -17.485 5.579 14.992 1.00 79.56 171 SER A C 1
ATOM 1463 O O . SER A 1 171 ? -18.414 6.204 15.498 1.00 79.56 171 SER A O 1
ATOM 1465 N N . SER A 1 172 ? -17.290 5.535 13.673 1.00 59.75 172 SER A N 1
ATOM 1466 C CA . SER A 1 172 ? -18.169 6.181 12.696 1.00 59.75 172 SER A CA 1
ATOM 1467 C C . SER A 1 172 ? -19.374 5.322 12.293 1.00 59.75 172 SER A C 1
ATOM 1469 O O . SER A 1 172 ? -20.181 5.785 11.486 1.00 59.75 172 SER A O 1
ATOM 1471 N N . TYR A 1 173 ? -19.485 4.116 12.856 1.00 49.62 173 TYR A N 1
ATOM 1472 C CA . TYR A 1 173 ? -20.558 3.135 12.686 1.00 49.62 173 TYR A CA 1
ATOM 1473 C C . TYR A 1 173 ? -21.017 2.648 14.063 1.00 49.62 173 TYR A C 1
ATOM 1475 O O . TYR A 1 173 ? -22.222 2.344 14.192 1.00 49.62 173 TYR A O 1
#

Organism: NCBI:txid1070528

Foldseek 3Di:
DAPVVQDDPQFFKKKKWQAPFWDDDPDPDGHRWDLDDFDFPLVVFDDKDKWWWKWWDDPQKIWIATPVPRDIWIKGWAWDDWDGDTRMIMTTTNIDTDDRPVPDPDPPTPDMWIKMKMWGDLDPFWTWIWIDTPSTIITIIMGGDDPPDDSVVVRVSVVVVVVNGVCRRVVRD

pLDDT: mean 88.64, std 8.87, range [49.62, 97.38]

Secondary structure (DSSP, 8-state):
--GGGG--TT--EEEEEEEEEEEPTT-SS----BSSPPP--GGG-S-EEEEEEEEEEETTEEEEEETTTTEEEEEEEEEEEEEEEEEEEEEEEEEEEE-GGGS---S--SEEEEEEEEEEESSSSEEEEEEEETTEEEEEEEEE--SSS-HHHHHHHHHHHHHHHHHHHHTT-